Protein 4JF8 (pdb70)

Organism: NCBI:txid111504

Foldseek 3Di:
DWFDPDDVVVCVLVVLQCQLQQKDALVCVVVSLVLNCLQADPVVNVVSCVCQDDPNNPCVVQPRFKIKHKDWDDWADPSGFKIKTWMWIKMAGNVGDIGDIFTKIKIWGKTFDAQDPDPVSCVSRVRRIYTHDIDMDGDDDDDD

Structure (mmCIF, N/CA/C/O backbone):
data_4JF8
#
_entry.id   4JF8
#
_cell.length_a   72.150
_cell.length_b   72.150
_cell.length_c   47.440
_cell.angle_alpha   90.00
_cell.angle_beta   90.00
_cell.angle_gamma   120.00
#
_symmetry.space_group_name_H-M   'P 31 2 1'
#
loop_
_entity.id
_entity.type
_entity.pdbx_description
1 polymer 'TrwG component of type IV secretion system'
2 non-polymer 1,2-ETHANEDIOL
3 water water
#
loop_
_atom_site.group_PDB
_atom_site.id
_atom_site.type_symbol
_atom_site.label_atom_id
_atom_site.label_alt_id
_atom_site.label_comp_id
_atom_site.label_asym_id
_atom_site.label_entity_id
_atom_site.label_seq_id
_atom_site.pdbx_PDB_ins_code
_atom_site.Cartn_x
_atom_site.Cartn_y
_atom_site.Cartn_z
_atom_site.occupancy
_atom_site.B_iso_or_equiv
_atom_site.auth_seq_id
_atom_site.auth_comp_id
_atom_site.auth_asym_id
_atom_site.auth_atom_id
_atom_site.p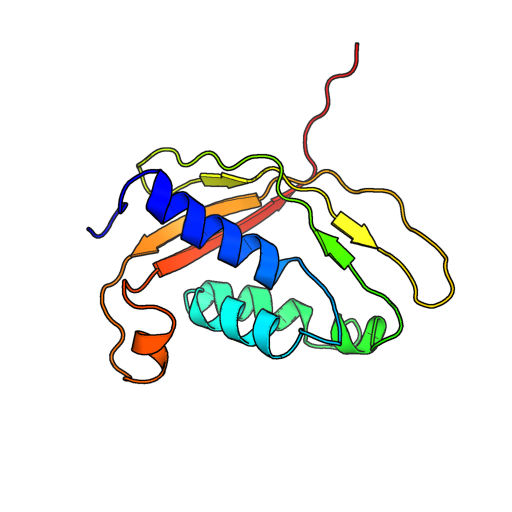dbx_PDB_model_num
ATOM 1 N N . HIS A 1 36 ? -3.199 1.803 -7.515 1.00 38.39 89 HIS A N 1
ATOM 2 C CA . HIS A 1 36 ? -2.012 2.671 -7.268 1.00 38.22 89 HIS A CA 1
ATOM 3 C C . HIS A 1 36 ? -1.842 3.770 -8.318 1.00 35.60 89 HIS A C 1
ATOM 4 O O . HIS A 1 36 ? -1.082 4.705 -8.109 1.00 39.36 89 HIS A O 1
ATOM 6 N N . GLU A 1 37 ? -2.535 3.656 -9.446 1.00 32.99 90 GLU A N 1
ATOM 7 C CA . GLU A 1 37 ? -2.397 4.620 -10.512 1.00 28.34 90 GLU A CA 1
ATOM 8 C C . GLU A 1 37 ? -3.217 5.868 -10.202 1.00 24.89 90 GLU A C 1
ATOM 9 O O . GLU A 1 37 ? -2.724 6.971 -10.361 1.00 24.65 90 GLU A O 1
ATOM 11 N N . THR A 1 38 ? -4.458 5.700 -9.757 1.00 21.89 91 THR A N 1
ATOM 12 C CA . THR A 1 38 ? -5.380 6.828 -9.652 1.00 20.32 91 THR A CA 1
ATOM 13 C C . THR A 1 38 ? -5.114 7.671 -8.396 1.00 18.95 91 THR A C 1
ATOM 14 O O . THR A 1 38 ? -5.141 8.897 -8.442 1.00 18.75 91 THR A O 1
ATOM 18 N N . SER A 1 39 ? -4.864 7.003 -7.279 1.00 16.95 92 SER A N 1
ATOM 19 C CA . SER A 1 39 ? -4.747 7.651 -5.981 1.00 15.87 92 SER A CA 1
ATOM 20 C C . SER A 1 39 ? -4.003 6.740 -5.035 1.00 15.43 92 SER A C 1
ATOM 21 O O . SER A 1 39 ? -4.096 5.512 -5.126 1.00 16.28 92 SER A O 1
ATOM 24 N N . TYR A 1 40 ? -3.272 7.348 -4.103 1.00 14.49 93 TYR A N 1
ATOM 25 C CA . TYR A 1 40 ? -2.673 6.613 -2.984 1.00 14.48 93 TYR A CA 1
ATOM 26 C C . TYR A 1 40 ? -3.387 6.950 -1.668 1.00 14.07 93 TYR A C 1
ATOM 27 O O . TYR A 1 40 ? -2.858 6.728 -0.583 1.00 15.39 93 TYR A O 1
ATOM 36 N N . GLY A 1 41 ? -4.619 7.430 -1.799 1.00 13.38 94 GLY A N 1
ATOM 37 C CA . GLY A 1 41 ? -5.409 7.801 -0.635 1.00 13.75 94 GLY A CA 1
ATOM 38 C C . GLY A 1 41 ? -5.277 9.271 -0.316 1.00 13.49 94 GLY A C 1
ATOM 39 O O . GLY A 1 41 ? -4.410 9.977 -0.848 1.00 12.99 94 GLY A O 1
ATOM 40 N N . GLU A 1 42 ? -6.110 9.758 0.578 1.00 13.26 95 GLU A N 1
ATOM 41 C CA . GLU A 1 42 ? -6.225 11.182 0.810 1.00 14.07 95 GLU A CA 1
ATOM 42 C C . GLU A 1 42 ? -4.945 11.789 1.368 1.00 12.89 95 GLU A C 1
ATOM 43 O O . GLU A 1 42 ? -4.527 12.859 0.940 1.00 11.94 95 GLU A O 1
ATOM 49 N N . VAL A 1 43 ? -4.341 11.135 2.350 1.00 11.98 96 VAL A N 1
ATOM 50 C CA . VAL A 1 43 ? -3.181 11.713 3.040 1.00 11.55 96 VAL A CA 1
ATOM 51 C C . VAL A 1 43 ? -1.959 11.799 2.107 1.00 10.86 96 VAL A C 1
ATOM 52 O O . VAL A 1 43 ? -1.266 12.821 2.058 1.00 10.41 96 VAL A O 1
ATOM 56 N N . VAL A 1 44 ? -1.693 10.745 1.351 1.00 10.35 97 VAL A N 1
ATOM 57 C CA . VAL A 1 44 ? -0.573 10.763 0.422 1.00 10.08 97 VAL A CA 1
ATOM 58 C C . VAL A 1 44 ? -0.842 11.702 -0.751 1.00 9.90 97 VAL A C 1
ATOM 59 O O . VAL A 1 44 ? 0.039 12.479 -1.139 1.00 9.39 97 VAL A O 1
ATOM 63 N N . ASP A 1 45 ? -2.050 11.699 -1.300 1.00 9.62 98 ASP A N 1
ATOM 64 C CA . ASP A 1 45 ? -2.341 12.592 -2.408 1.00 9.63 98 ASP A CA 1
ATOM 65 C C . ASP A 1 45 ? -2.191 14.048 -1.927 1.00 9.18 98 ASP A C 1
ATOM 66 O O . ASP A 1 45 ? -1.627 14.894 -2.624 1.00 9.25 98 ASP A O 1
ATOM 71 N N . ARG A 1 46 ? -2.682 14.357 -0.727 1.00 9.20 99 ARG A N 1
ATOM 72 C CA . ARG A 1 46 ? -2.551 15.718 -0.191 1.00 9.32 99 ARG A CA 1
ATOM 73 C C . ARG A 1 46 ? -1.086 16.117 -0.033 1.00 8.78 99 ARG A C 1
ATOM 74 O O . ARG A 1 46 ? -0.731 17.253 -0.309 1.00 8.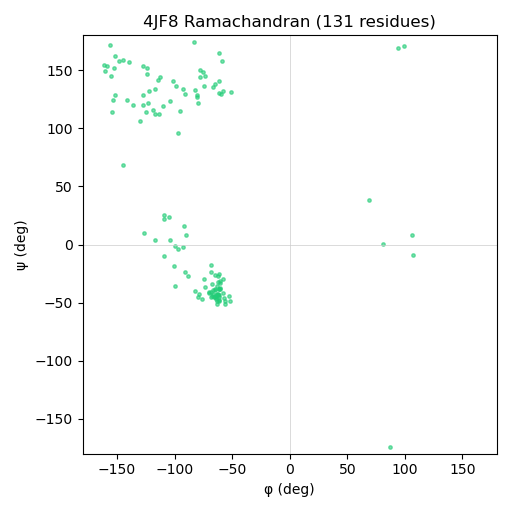42 99 ARG A O 1
ATOM 82 N N . TYR A 1 47 ? -0.233 15.184 0.394 1.00 8.34 100 TYR A N 1
ATOM 83 C CA . TYR A 1 47 ? 1.202 15.469 0.510 1.00 8.18 100 TYR A CA 1
ATOM 84 C C . TYR A 1 47 ? 1.754 15.941 -0.833 1.00 8.06 100 TYR A C 1
ATOM 85 O O . TYR A 1 47 ? 2.423 16.992 -0.904 1.00 8.05 100 TYR A O 1
ATOM 94 N N . TRP A 1 48 ? 1.497 15.187 -1.893 1.00 8.37 101 TRP A N 1
ATOM 95 C CA . TRP A 1 48 ? 2.028 15.531 -3.214 1.00 8.26 101 TRP A CA 1
ATOM 96 C C . TRP A 1 48 ? 1.410 16.793 -3.808 1.00 8.29 101 TRP A C 1
ATOM 97 O O . TRP A 1 48 ? 2.119 17.626 -4.382 1.00 8.44 101 TRP A O 1
ATOM 108 N N . LEU A 1 49 ? 0.101 16.955 -3.641 1.00 8.33 102 LEU A N 1
ATOM 109 C CA . LEU A 1 49 ? -0.575 18.153 -4.119 1.00 8.36 102 LEU A CA 1
ATOM 110 C C . LEU A 1 49 ? -0.066 19.397 -3.416 1.00 8.17 102 LEU A C 1
ATOM 111 O O . LEU A 1 49 ? 0.117 20.438 -4.047 1.00 8.63 102 LEU A O 1
ATOM 116 N N . ASN A 1 50 ? 0.116 19.295 -2.109 1.00 8.12 103 ASN A N 1
ATOM 117 C CA . ASN A 1 50 ? 0.669 20.396 -1.335 1.00 7.97 103 ASN A CA 1
ATOM 118 C C . ASN A 1 50 ? 2.081 20.746 -1.812 1.00 7.85 103 ASN A C 1
ATOM 119 O O . ASN A 1 50 ? 2.416 21.922 -2.024 1.00 7.97 103 ASN A O 1
ATOM 124 N N . GLN A 1 51 ? 2.922 19.727 -1.960 1.00 7.87 104 GLN A N 1
ATOM 125 C CA . GLN A 1 51 ? 4.282 19.969 -2.420 1.00 8.14 104 GLN A CA 1
ATOM 126 C C . GLN A 1 51 ? 4.236 20.659 -3.778 1.00 8.07 104 GLN A C 1
ATOM 127 O O . GLN A 1 51 ? 5.001 21.595 -4.047 1.00 8.08 104 GLN A O 1
ATOM 133 N N . TYR A 1 52 ? 3.335 20.226 -4.659 1.00 8.06 105 TYR A N 1
ATOM 134 C CA . TYR A 1 52 ? 3.252 20.808 -5.980 1.00 8.15 105 TYR A CA 1
ATOM 135 C C . TYR A 1 52 ? 2.873 22.285 -5.950 1.00 8.19 105 TYR A C 1
ATOM 136 O O . TYR A 1 52 ? 3.556 23.116 -6.555 1.00 8.09 105 TYR A O 1
ATOM 145 N N . VAL A 1 53 ? 1.800 22.614 -5.247 1.00 8.14 106 VAL A N 1
ATOM 146 C CA . VAL A 1 53 ? 1.338 23.986 -5.216 1.00 8.52 106 VAL A CA 1
ATOM 147 C C . VAL A 1 53 ? 2.377 24.883 -4.553 1.00 8.35 106 VAL A C 1
ATOM 148 O O . VAL A 1 53 ? 2.661 25.982 -5.036 1.00 8.29 106 VAL A O 1
ATOM 152 N N . LEU A 1 54 ? 2.956 24.438 -3.445 1.00 8.08 107 LEU A N 1
ATOM 153 C CA . LEU A 1 54 ? 3.950 25.268 -2.769 1.00 8.53 107 LEU A CA 1
ATOM 154 C C . LEU A 1 54 ? 5.147 25.499 -3.677 1.00 8.50 107 LEU A C 1
ATOM 155 O O . LEU A 1 54 ? 5.685 26.614 -3.741 1.00 8.72 107 LEU A O 1
ATOM 160 N N . ASN A 1 55 ? 5.622 24.469 -4.355 1.00 7.87 108 ASN A N 1
ATOM 161 C CA . ASN A 1 55 ? 6.832 24.636 -5.166 1.00 8.05 108 ASN A CA 1
ATOM 162 C C . ASN A 1 55 ? 6.573 25.408 -6.449 1.00 8.02 108 ASN A C 1
ATOM 163 O O . ASN A 1 55 ? 7.460 26.124 -6.909 1.00 8.51 108 ASN A O 1
ATOM 168 N N . ARG A 1 56 ? 5.377 25.310 -6.995 1.00 7.93 109 ARG A N 1
ATOM 169 C CA . ARG A 1 56 ? 5.071 25.972 -8.264 1.00 8.00 109 ARG A CA 1
ATOM 170 C C . ARG A 1 56 ? 4.720 27.442 -8.076 1.00 8.61 109 ARG A C 1
ATOM 171 O O . ARG A 1 56 ? 5.118 28.287 -8.880 1.00 9.10 109 ARG A O 1
ATOM 179 N N . GLU A 1 57 ? 3.968 27.738 -7.025 1.00 8.43 110 GLU A N 1
ATOM 180 C CA . GLU A 1 57 ? 3.435 29.086 -6.844 1.00 8.92 110 GLU A CA 1
ATOM 181 C C . GLU A 1 57 ? 4.355 29.994 -6.026 1.00 9.40 110 GLU A C 1
ATOM 182 O O . GLU A 1 57 ? 4.283 31.210 -6.129 1.00 9.63 110 GLU A O 1
ATOM 188 N N . THR A 1 58 ? 5.210 29.424 -5.196 1.00 9.32 111 THR A N 1
ATOM 189 C CA . THR A 1 58 ? 6.169 30.230 -4.433 1.00 9.67 111 THR A CA 1
ATOM 190 C C . THR A 1 58 ? 7.171 30.880 -5.346 1.00 10.17 111 THR A C 1
ATOM 191 O O . THR A 1 58 ? 7.668 30.220 -6.269 1.00 10.43 111 THR A O 1
ATOM 195 N N . TYR A 1 59 ? 7.452 32.162 -5.126 1.00 9.57 112 TYR A N 1
ATOM 196 C CA . TYR A 1 59 ? 8.607 32.786 -5.766 1.00 9.76 112 TYR A CA 1
ATOM 197 C C . TYR A 1 59 ? 9.538 33.246 -4.677 1.00 9.92 112 TYR A C 1
ATOM 198 O O . TYR A 1 59 ? 9.198 34.129 -3.892 1.00 9.65 112 TYR A O 1
ATOM 207 N N . ASP A 1 60 ? 10.732 32.669 -4.630 1.00 9.85 113 ASP A N 1
ATOM 208 C CA . ASP A 1 60 ? 11.703 33.050 -3.609 1.00 10.71 113 ASP A CA 1
ATOM 209 C C . ASP A 1 60 ? 13.056 32.741 -4.198 1.00 11.08 113 ASP A C 1
ATOM 210 O O . ASP A 1 60 ? 13.387 31.579 -4.392 1.00 9.84 113 ASP A O 1
ATOM 215 N N . TYR A 1 61 ? 13.858 33.760 -4.455 1.00 11.66 114 TYR A N 1
ATOM 216 C CA A TYR A 1 61 ? 15.180 33.609 -5.042 0.50 12.88 114 TYR A CA 1
ATOM 217 C CA B TYR A 1 61 ? 15.133 33.528 -5.090 0.50 12.81 114 TYR A CA 1
ATOM 218 C C . TYR A 1 61 ? 16.037 32.627 -4.250 1.00 12.50 114 TYR A C 1
ATOM 219 O O . TYR A 1 61 ? 16.866 31.913 -4.822 1.00 13.67 114 TYR A O 1
ATOM 236 N N . ASP A 1 62 ? 15.840 32.611 -2.936 1.00 12.74 115 ASP A N 1
ATOM 237 C CA . ASP A 1 62 ? 16.602 31.720 -2.050 1.00 13.97 115 ASP A CA 1
ATOM 238 C C . ASP A 1 62 ? 16.320 30.248 -2.303 1.00 12.99 115 ASP A C 1
ATOM 239 O O . ASP A 1 62 ? 17.179 29.412 -1.988 1.00 13.17 115 ASP A O 1
ATOM 244 N N . THR A 1 63 ? 15.144 29.902 -2.818 1.00 11.46 116 THR A N 1
ATOM 245 C CA . THR A 1 63 ? 14.767 28.499 -2.994 1.00 11.24 116 THR A CA 1
ATOM 246 C C . THR A 1 63 ? 14.334 28.208 -4.422 1.00 10.31 116 THR A C 1
ATOM 247 O O . THR A 1 63 ? 13.882 27.097 -4.705 1.00 9.89 116 THR A O 1
ATOM 251 N N . ILE A 1 64 ? 14.527 29.138 -5.352 1.00 10.42 117 ILE A N 1
ATOM 252 C CA A ILE A 1 64 ? 13.929 28.954 -6.676 0.50 10.26 117 ILE A CA 1
ATOM 253 C CA B ILE A 1 64 ? 14.008 29.010 -6.721 0.50 10.65 117 ILE A CA 1
ATOM 254 C C . ILE A 1 64 ? 14.515 27.765 -7.459 1.00 10.13 117 ILE A C 1
ATOM 255 O O . ILE A 1 64 ? 13.769 27.095 -8.170 1.00 9.72 117 ILE A O 1
ATOM 264 N N . GLN A 1 65 ? 15.803 27.465 -7.332 1.00 9.89 118 GLN A N 1
ATOM 265 C CA . GLN A 1 65 ? 16.326 26.286 -8.017 1.00 10.34 118 GLN A CA 1
ATOM 266 C C . GLN A 1 65 ? 15.559 25.004 -7.630 1.00 9.65 118 GLN A C 1
ATOM 267 O O . GLN A 1 65 ? 15.111 24.229 -8.474 1.00 10.03 118 GLN A O 1
ATOM 273 N N . LEU A 1 66 ? 15.388 24.830 -6.327 1.00 9.36 119 LEU A N 1
ATOM 274 C CA . LEU A 1 66 ? 14.641 23.687 -5.801 1.00 9.62 119 LEU A CA 1
ATOM 275 C C . LEU A 1 66 ? 13.177 23.736 -6.175 1.00 9.01 119 LEU A C 1
ATOM 276 O O . LEU A 1 66 ? 12.600 22.704 -6.556 1.00 8.85 119 LEU A O 1
ATOM 281 N N . ASN A 1 67 ? 12.544 24.901 -6.029 1.00 8.62 120 ASN A N 1
ATOM 282 C CA . ASN A 1 67 ? 11.120 25.025 -6.346 1.00 8.60 120 ASN A CA 1
ATOM 283 C C . ASN A 1 67 ? 10.860 24.709 -7.821 1.00 8.44 120 ASN A C 1
ATOM 284 O O . ASN A 1 67 ? 9.922 23.962 -8.142 1.00 8.08 120 ASN A O 1
ATOM 289 N N . TYR A 1 68 ? 11.653 25.292 -8.718 1.00 8.35 121 TYR A N 1
ATOM 290 C CA . TYR A 1 68 ? 11.519 25.111 -10.157 1.00 8.50 121 TYR A CA 1
ATOM 291 C C . TYR A 1 68 ? 11.757 23.643 -10.538 1.00 8.54 121 TYR A C 1
ATOM 292 O O . TYR A 1 68 ? 10.986 23.031 -11.276 1.00 8.57 121 TYR A O 1
ATOM 301 N N . ASP A 1 69 ? 12.845 23.072 -10.033 1.00 8.21 122 ASP A N 1
ATOM 302 C CA . ASP A 1 69 ? 13.154 21.692 -10.380 1.00 8.61 122 ASP A CA 1
ATOM 303 C C . ASP A 1 69 ? 12.112 20.725 -9.862 1.00 8.25 122 ASP A C 1
ATOM 304 O O . ASP A 1 69 ? 11.789 19.746 -10.521 1.00 8.36 122 ASP A O 1
ATOM 309 N N . THR A 1 70 ? 11.601 20.965 -8.657 1.00 7.89 123 THR A N 1
ATOM 310 C CA . THR A 1 70 ? 10.568 20.094 -8.104 1.00 7.84 123 THR A CA 1
ATOM 311 C C . THR A 1 70 ? 9.307 20.177 -8.958 1.00 7.87 123 THR A C 1
ATOM 312 O O . THR A 1 70 ? 8.700 19.158 -9.312 1.00 7.97 123 THR A O 1
ATOM 316 N N . THR A 1 71 ? 8.905 21.403 -9.291 1.00 7.87 124 THR A N 1
ATOM 317 C CA . THR A 1 71 ? 7.725 21.564 -10.132 1.00 8.01 124 THR A CA 1
ATOM 318 C C . THR A 1 71 ? 7.890 20.809 -11.459 1.00 8.36 124 THR A C 1
ATOM 319 O O . THR A 1 71 ? 6.985 20.076 -11.890 1.00 8.49 124 THR A O 1
ATOM 323 N N . ALA A 1 72 ? 9.043 20.953 -12.090 1.00 8.67 125 ALA A N 1
ATOM 324 C CA . ALA A 1 72 ? 9.281 20.271 -13.358 1.00 8.83 125 ALA A CA 1
ATOM 325 C C . ALA A 1 72 ? 9.218 18.755 -13.212 1.00 8.41 125 ALA A C 1
ATOM 326 O O . ALA A 1 72 ? 8.616 18.056 -14.029 1.00 8.57 125 ALA A O 1
ATOM 328 N N . LEU A 1 73 ? 9.841 18.249 -12.145 1.00 8.40 126 LEU A N 1
ATOM 329 C CA . LEU A 1 73 ? 9.872 16.797 -11.930 1.00 8.70 126 LEU A CA 1
ATOM 330 C C . LEU A 1 73 ? 8.483 16.207 -11.792 1.00 8.55 126 LEU A C 1
ATOM 331 O O . LEU A 1 73 ? 8.201 15.110 -12.266 1.00 8.73 126 LEU A O 1
ATOM 336 N N . LEU A 1 74 ? 7.598 16.943 -11.132 1.00 8.14 127 LEU A N 1
ATOM 337 C CA . LEU A 1 74 ? 6.269 16.459 -10.798 1.00 8.41 127 LEU A CA 1
ATOM 338 C C . LEU A 1 74 ? 5.221 16.758 -11.846 1.00 8.33 127 LEU A C 1
ATOM 339 O O . LEU A 1 74 ? 4.044 16.486 -11.600 1.00 8.67 127 LEU A O 1
ATOM 344 N N . SER A 1 75 ? 5.641 17.267 -13.001 1.00 8.25 128 SER A N 1
ATOM 345 C CA . SER A 1 75 ? 4.729 17.639 -14.091 1.00 8.50 128 SER A CA 1
ATOM 346 C C . SER A 1 75 ? 4.940 16.753 -15.301 1.00 9.17 128 SER A C 1
ATOM 347 O O . SER A 1 75 ? 6.071 16.441 -15.650 1.00 9.39 128 SER A O 1
ATOM 350 N N . THR A 1 76 ? 3.863 16.380 -15.979 1.00 9.12 129 THR A N 1
ATOM 351 C CA . THR A 1 76 ? 4.009 15.744 -17.284 1.00 9.94 129 THR A CA 1
ATOM 352 C C . THR A 1 76 ? 4.701 16.692 -18.236 1.00 9.98 129 THR A C 1
ATOM 353 O O . THR A 1 76 ? 4.775 17.900 -17.990 1.00 9.29 129 THR A O 1
ATOM 357 N N . ALA A 1 77 ? 5.181 16.162 -19.351 1.00 10.69 130 ALA A N 1
ATOM 358 C CA . ALA A 1 77 ? 5.846 16.987 -20.350 1.00 10.83 13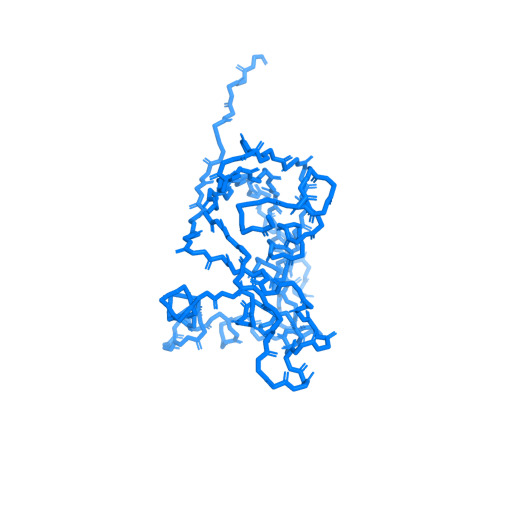0 ALA A CA 1
ATOM 359 C C . ALA A 1 77 ? 4.999 18.186 -20.785 1.00 11.00 130 ALA A C 1
ATOM 360 O O . ALA A 1 77 ? 5.489 19.305 -20.889 1.00 11.15 130 ALA A O 1
ATOM 362 N N . ALA A 1 78 ? 3.717 17.964 -21.022 1.00 11.28 131 ALA A N 1
ATOM 363 C CA . ALA A 1 78 ? 2.845 19.043 -21.456 1.00 11.31 131 ALA A CA 1
ATOM 364 C C . ALA A 1 78 ? 2.684 20.127 -20.381 1.00 10.65 131 ALA A C 1
ATOM 365 O O . ALA A 1 78 ? 2.671 21.322 -20.669 1.00 10.98 131 ALA A O 1
ATOM 367 N N . VAL A 1 79 ? 2.599 19.694 -19.118 1.00 9.98 132 VAL A N 1
ATOM 368 C CA . VAL A 1 79 ? 2.464 20.658 -18.026 1.00 9.71 132 VAL A CA 1
ATOM 369 C C . VAL A 1 79 ? 3.803 21.382 -17.792 1.00 9.71 132 VAL A C 1
ATOM 370 O O . VAL A 1 79 ? 3.838 22.575 -17.498 1.00 9.82 132 VAL A O 1
ATOM 374 N N . GLN A 1 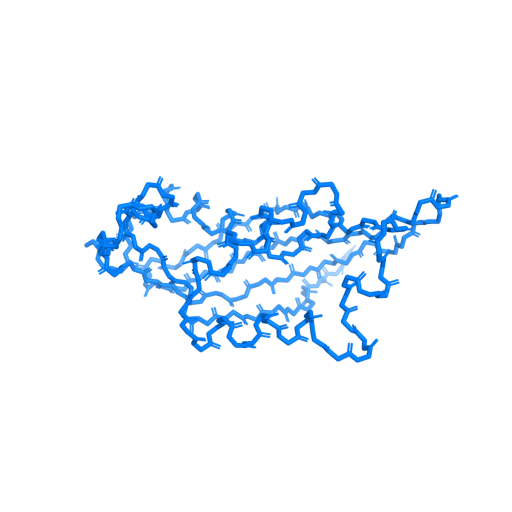80 ? 4.908 20.660 -17.943 1.00 9.62 133 GLN A N 1
ATOM 375 C CA . GLN A 1 80 ? 6.234 21.287 -17.932 1.00 9.67 133 GLN A CA 1
ATOM 376 C C . GLN A 1 80 ? 6.302 22.441 -18.904 1.00 10.13 133 GLN A C 1
ATOM 377 O O . GLN A 1 80 ? 6.773 23.529 -18.549 1.00 9.93 133 GLN A O 1
ATOM 383 N N . GLN A 1 81 ? 5.857 22.221 -20.141 1.00 10.73 134 GLN A N 1
ATOM 384 C CA . GLN A 1 81 ? 5.944 23.290 -21.142 1.00 11.59 134 GLN A CA 1
ATOM 385 C C . GLN A 1 81 ? 5.140 24.519 -20.729 1.00 11.26 134 GLN A C 1
ATOM 386 O O . GLN A 1 81 ? 5.590 25.641 -20.918 1.00 12.46 134 GLN A O 1
ATOM 392 N N . GLU A 1 82 ? 3.968 24.301 -20.127 1.00 10.93 135 GLU A N 1
ATOM 393 C CA . GLU A 1 82 ? 3.140 25.407 -19.625 1.00 10.98 135 GLU A CA 1
ATOM 394 C C . GLU A 1 82 ? 3.865 26.159 -18.504 1.00 10.47 135 GLU A C 1
ATOM 395 O O . GLU A 1 82 ? 3.927 27.389 -18.517 1.00 10.90 135 GLU A O 1
ATOM 401 N N . PHE A 1 83 ? 4.448 25.425 -17.573 1.00 9.97 136 PHE A N 1
ATOM 402 C CA . PHE A 1 83 ? 5.136 26.006 -16.423 1.00 9.92 136 PHE A CA 1
ATOM 403 C C . PHE A 1 83 ? 6.391 26.771 -16.862 1.00 10.32 136 PHE A C 1
ATOM 404 O O . PHE A 1 83 ? 6.654 27.883 -16.407 1.00 10.29 136 PHE A O 1
ATOM 412 N N . TYR A 1 84 ? 7.148 26.201 -17.793 1.00 10.33 137 TYR A N 1
ATOM 413 C CA . TYR A 1 84 ? 8.407 26.798 -18.218 1.00 11.01 137 TYR A CA 1
ATOM 414 C C . TYR A 1 84 ? 8.176 28.170 -18.805 1.00 11.41 137 TYR A C 1
ATOM 415 O O . TYR A 1 84 ? 9.039 29.051 -18.676 1.00 11.33 137 TYR A O 1
ATOM 424 N N . LYS A 1 85 ? 7.033 28.387 -19.439 1.00 12.33 138 LYS A N 1
ATOM 425 C CA . LYS A 1 85 ? 6.768 29.688 -20.065 1.00 13.97 138 LYS A CA 1
ATOM 426 C C . LYS A 1 85 ? 6.729 30.822 -19.045 1.00 13.08 138 LYS A C 1
ATOM 427 O O . LYS A 1 85 ? 7.061 31.958 -19.382 1.00 13.48 138 LYS A O 1
ATOM 433 N N . ILE A 1 86 ? 6.374 30.528 -17.796 1.00 11.90 139 ILE A N 1
ATOM 434 C CA . ILE A 1 86 ? 6.407 31.546 -16.737 1.00 11.86 139 ILE A CA 1
ATOM 435 C C . ILE A 1 86 ? 7.816 32.135 -16.591 1.00 11.49 139 ILE A C 1
ATOM 436 O O . ILE A 1 86 ? 7.973 33.291 -16.204 1.00 12.22 139 ILE A O 1
ATOM 441 N N . TYR A 1 87 ? 8.835 31.323 -16.897 1.00 11.37 140 TYR A N 1
ATOM 442 C CA . TYR A 1 87 ? 10.256 31.663 -16.774 1.00 11.96 140 TYR A CA 1
ATOM 443 C C . TYR A 1 87 ? 10.953 31.856 -18.116 1.00 13.80 140 TYR A C 1
ATOM 444 O O . TYR A 1 87 ? 12.178 31.736 -18.203 1.00 14.79 140 TYR A O 1
ATOM 453 N N . GLU A 1 88 ? 10.182 32.218 -19.132 1.00 15.03 141 GLU A N 1
ATOM 454 C CA . GLU A 1 88 ? 10.759 32.497 -20.448 1.00 16.99 141 GLU A CA 1
ATOM 455 C C . GLU A 1 88 ? 10.303 33.863 -20.919 1.00 18.71 141 GLU A C 1
ATOM 456 O O . GLU A 1 88 ? 9.240 34.356 -20.539 1.00 18.64 141 GLU A O 1
ATOM 462 N N . GLY A 1 89 ? 11.127 34.465 -21.763 1.00 21.83 142 GLY A N 1
ATOM 463 C CA . GLY A 1 89 ? 10.759 35.708 -22.429 1.00 24.59 142 GLY A CA 1
ATOM 464 C C . GLY A 1 89 ? 11.080 36.948 -21.621 1.00 27.10 142 GLY A C 1
ATOM 465 O O . GLY A 1 89 ? 11.712 36.876 -20.563 1.00 26.25 142 GLY A O 1
ATOM 466 N N . GLU A 1 90 ? 10.649 38.095 -22.151 1.00 30.99 143 GLU A N 1
ATOM 467 C CA . GLU A 1 90 ? 10.915 39.393 -21.533 1.00 32.57 143 GLU A CA 1
ATOM 468 C C . GLU A 1 90 ? 10.270 39.538 -20.157 1.00 32.89 143 GLU A C 1
ATOM 469 O O . GLU A 1 90 ? 10.845 40.174 -19.266 1.00 35.29 143 GLU A O 1
ATOM 471 N N . ASP A 1 91 ? 9.082 38.956 -19.995 1.00 31.66 144 ASP A N 1
ATOM 472 C CA . ASP A 1 91 ? 8.357 38.986 -18.725 1.00 30.26 144 ASP A CA 1
ATOM 473 C C . ASP A 1 91 ? 8.658 37.771 -17.820 1.00 24.63 144 ASP A C 1
ATOM 474 O O . ASP A 1 91 ? 7.894 37.506 -16.886 1.00 24.49 144 ASP A O 1
ATOM 479 N N . ALA A 1 92 ? 9.737 37.037 -18.099 1.00 21.63 145 ALA A N 1
ATOM 480 C CA . ALA A 1 92 ? 10.092 35.867 -17.276 1.00 18.58 145 ALA A CA 1
ATOM 481 C C . ALA A 1 92 ? 10.112 36.274 -15.815 1.00 17.08 145 ALA A C 1
ATOM 482 O O . ALA A 1 92 ? 10.728 37.277 -15.446 1.00 17.81 145 ALA A O 1
ATOM 484 N N . ARG A 1 93 ? 9.453 35.494 -14.973 1.00 14.45 146 ARG A N 1
ATOM 485 C CA . ARG A 1 93 ? 9.245 35.900 -13.576 1.00 13.41 146 ARG A CA 1
ATOM 486 C C . ARG A 1 93 ? 10.562 36.102 -12.821 1.00 13.58 146 ARG A C 1
ATOM 487 O O . ARG A 1 93 ? 10.692 37.057 -12.044 1.00 13.58 146 ARG A O 1
ATOM 495 N N . ASP A 1 94 ? 11.556 35.262 -13.079 1.00 13.91 147 ASP A N 1
ATOM 496 C CA . ASP A 1 94 ? 12.860 35.432 -12.439 1.00 15.22 147 ASP A CA 1
ATOM 497 C C . ASP A 1 94 ? 13.580 36.683 -12.909 1.00 15.67 147 ASP A C 1
ATOM 498 O O . ASP A 1 94 ? 14.296 37.307 -12.128 1.00 16.48 147 ASP A O 1
ATOM 503 N N . LYS A 1 95 ? 13.398 37.058 -14.174 1.00 16.40 148 LYS A N 1
ATOM 504 C CA . LYS A 1 95 ? 14.033 38.264 -14.711 1.00 17.94 148 LYS A CA 1
ATOM 505 C C . LYS A 1 95 ? 13.385 39.494 -14.093 1.00 18.34 148 LYS A C 1
ATOM 506 O O . LYS A 1 95 ? 14.063 40.476 -13.736 1.00 19.54 148 LYS A O 1
ATOM 508 N N . VAL A 1 96 ? 12.068 39.460 -13.957 1.00 18.26 149 VAL A N 1
ATOM 509 C CA . VAL A 1 96 ? 11.302 40.610 -13.476 1.00 18.78 149 VAL A CA 1
ATOM 510 C C . VAL A 1 96 ? 11.430 40.808 -11.957 1.00 17.69 149 VAL A C 1
ATOM 511 O O . VAL A 1 96 ? 11.644 41.925 -11.474 1.00 18.64 149 VAL A O 1
ATOM 515 N N . LEU A 1 97 ? 11.290 39.735 -11.188 1.00 15.23 150 LEU A N 1
ATOM 516 C CA . LEU A 1 97 ? 11.359 39.830 -9.737 1.00 14.45 150 LEU A CA 1
ATOM 517 C C . LEU A 1 97 ? 12.769 39.688 -9.187 1.00 14.08 150 LEU A C 1
ATOM 518 O O . LEU A 1 97 ? 13.029 40.207 -8.110 1.00 13.74 150 LEU A O 1
ATOM 523 N N . SER A 1 98 ? 13.655 38.984 -9.890 1.00 13.83 151 SER A N 1
ATOM 524 C CA A SER A 1 98 ? 15.027 38.807 -9.440 0.50 14.33 151 SER A CA 1
ATOM 525 C CA B SER A 1 98 ? 15.028 38.704 -9.451 0.50 14.26 151 SER A CA 1
ATOM 526 C C . SER A 1 98 ? 15.048 38.361 -7.969 1.00 13.89 151 SER A C 1
ATOM 527 O O . SER A 1 98 ? 14.299 37.480 -7.553 1.00 12.51 151 SER A O 1
ATOM 532 N N . ASN A 1 99 ? 15.901 38.978 -7.167 1.00 13.79 152 ASN A N 1
ATOM 533 C CA . ASN A 1 99 ? 15.889 38.729 -5.736 1.00 14.51 152 ASN A CA 1
ATOM 534 C C . ASN A 1 99 ? 15.255 39.901 -5.008 1.00 14.48 152 ASN A C 1
ATOM 535 O O . ASN A 1 99 ? 15.493 40.088 -3.810 1.00 15.77 152 ASN A O 1
ATOM 540 N N . LYS A 1 100 ? 14.419 40.664 -5.709 1.00 13.39 153 LYS A N 1
ATOM 541 C CA . LYS A 1 100 ? 13.852 41.883 -5.151 1.00 13.86 153 LYS A CA 1
ATOM 542 C C . LYS A 1 100 ? 12.403 41.737 -4.724 1.00 12.75 153 LYS A C 1
ATOM 543 O O . LYS A 1 100 ? 11.777 42.690 -4.298 1.00 12.55 153 LYS A O 1
ATOM 549 N N . ALA A 1 101 ? 11.856 40.530 -4.820 1.00 11.60 154 ALA A N 1
ATOM 550 C CA . ALA A 1 101 ? 10.524 40.258 -4.283 1.00 11.56 154 ALA A CA 1
ATOM 551 C C . ALA A 1 101 ? 10.374 38.784 -4.048 1.00 11.48 154 ALA A C 1
ATOM 552 O O . ALA A 1 101 ? 11.019 37.979 -4.733 1.00 11.12 154 ALA A O 1
ATOM 554 N N . ARG A 1 102 ? 9.498 38.463 -3.102 1.00 11.08 155 ARG A N 1
ATOM 555 C CA A ARG A 1 102 ? 9.073 37.092 -2.841 0.50 10.90 155 ARG A CA 1
ATOM 556 C CA B ARG A 1 102 ? 9.071 37.084 -2.839 0.50 11.77 155 ARG A CA 1
ATOM 557 C C . ARG A 1 102 ? 7.567 37.051 -3.035 1.00 11.17 155 ARG A C 1
ATOM 558 O O . ARG A 1 102 ? 6.878 38.030 -2.746 1.00 11.37 155 ARG A O 1
ATOM 573 N N . ILE A 1 103 ? 7.070 35.916 -3.496 1.00 10.18 156 ILE A N 1
ATOM 574 C CA . ILE A 1 103 ? 5.639 35.607 -3.500 1.00 10.69 156 ILE A CA 1
ATOM 575 C C . ILE A 1 103 ? 5.482 34.454 -2.530 1.00 10.47 156 ILE A C 1
ATOM 576 O O . ILE A 1 103 ? 5.989 33.357 -2.773 1.00 10.12 156 ILE A O 1
ATOM 581 N N . THR A 1 104 ? 4.818 34.734 -1.429 1.00 11.23 157 THR A N 1
ATOM 582 C CA . THR A 1 104 ? 4.635 33.763 -0.360 1.00 12.67 157 THR A CA 1
ATOM 583 C C . THR A 1 104 ? 3.263 33.126 -0.460 1.00 11.65 157 THR A C 1
ATOM 584 O O . THR A 1 104 ? 2.270 33.806 -0.720 1.00 12.26 157 THR A O 1
ATOM 588 N N . VAL A 1 105 ? 3.235 31.811 -0.274 1.00 10.59 158 VAL A N 1
ATOM 589 C CA . VAL A 1 105 ? 2.048 30.989 -0.522 1.00 10.70 158 VAL A CA 1
ATOM 590 C C . VAL A 1 105 ? 1.603 30.357 0.782 1.00 11.07 158 VAL A C 1
ATOM 591 O O . VAL A 1 105 ? 2.427 29.778 1.509 1.00 12.90 158 VAL A O 1
ATOM 595 N N . LYS A 1 106 ? 0.303 30.411 1.051 1.00 11.12 159 LYS A N 1
ATOM 596 C CA . LYS A 1 106 ? -0.328 29.708 2.183 1.00 11.43 159 LYS A CA 1
ATOM 597 C C . LYS A 1 106 ? -1.454 28.840 1.642 1.00 11.49 159 LYS A C 1
ATOM 598 O O . LYS A 1 106 ? -2.445 29.344 1.098 1.00 11.35 159 LYS A O 1
ATOM 600 N N . VAL A 1 107 ? -1.289 27.533 1.759 1.00 10.79 160 VAL A N 1
ATOM 601 C CA . VAL A 1 107 ? -2.337 26.578 1.367 1.00 11.35 160 VAL A CA 1
ATOM 602 C C . VAL A 1 107 ? -3.349 26.491 2.497 1.00 12.05 160 VAL A C 1
ATOM 603 O O . VAL A 1 107 ? -2.991 26.245 3.639 1.00 12.25 160 VAL A O 1
ATOM 607 N N . ARG A 1 108 ? -4.621 26.689 2.160 1.00 12.44 161 ARG A N 1
ATOM 608 C CA . ARG A 1 108 ? -5.710 26.675 3.154 1.00 14.74 161 ARG A CA 1
ATOM 609 C C . ARG A 1 108 ? -6.458 25.360 3.190 1.00 14.59 161 ARG A C 1
ATOM 610 O O . ARG A 1 108 ? -6.895 24.941 4.249 1.00 16.57 161 ARG A O 1
ATOM 618 N N . SER A 1 109 ? -6.637 24.719 2.043 1.00 12.84 162 SER A N 1
ATOM 619 C CA . SER A 1 109 ? -7.336 23.414 1.982 1.00 12.66 162 SER A CA 1
ATOM 620 C C . SER A 1 109 ? -7.000 22.724 0.691 1.00 11.95 162 SER A C 1
ATOM 621 O O . SER A 1 109 ? -6.679 23.367 -0.315 1.00 12.17 162 SER A O 1
ATOM 624 N N . ILE A 1 110 ? -7.101 21.399 0.717 1.00 11.36 163 ILE A N 1
ATOM 625 C CA . ILE A 1 110 ? -6.838 20.540 -0.439 1.00 11.52 163 ILE A CA 1
ATOM 626 C C . ILE A 1 110 ? -7.937 19.506 -0.472 1.00 12.17 163 ILE A C 1
ATOM 627 O O . ILE A 1 110 ? -8.113 18.753 0.507 1.00 13.15 163 ILE A O 1
ATOM 632 N N . GLN A 1 111 ? -8.688 19.475 -1.566 1.00 12.39 164 GLN A N 1
ATOM 633 C CA A GLN A 1 111 ? -9.822 18.555 -1.692 0.50 13.43 164 GLN A CA 1
ATOM 634 C CA B GLN A 1 111 ? -9.815 18.538 -1.684 0.50 13.15 164 GLN A CA 1
ATOM 635 C C . GLN A 1 111 ? -9.674 17.657 -2.921 1.00 12.86 164 GLN A C 1
ATOM 636 O O . GLN A 1 111 ? -10.081 18.031 -4.025 1.00 12.88 164 GLN A O 1
ATOM 647 N N . PRO A 1 112 ? -9.097 16.461 -2.742 1.00 13.74 165 PRO A N 1
ATOM 648 C CA . PRO A 1 112 ? -9.097 15.512 -3.839 1.00 14.68 165 PRO A CA 1
ATOM 649 C C . PRO A 1 112 ? -10.486 14.909 -3.967 1.00 15.68 165 PRO A C 1
ATOM 650 O O . PRO A 1 112 ? -11.206 14.785 -2.958 1.00 16.55 165 PRO A O 1
ATOM 654 N N . ASN A 1 113 ? -10.879 14.554 -5.189 1.00 15.72 166 ASN A N 1
ATOM 655 C CA . ASN A 1 113 ? -12.163 13.878 -5.394 1.00 16.40 166 ASN A CA 1
ATOM 656 C C . ASN A 1 113 ? -12.025 12.359 -5.392 1.00 17.11 166 ASN A C 1
ATOM 657 O O . ASN A 1 113 ? -13.045 11.654 -5.518 1.00 19.41 166 ASN A O 1
ATOM 662 N N . GLY A 1 114 ? -10.805 11.846 -5.256 1.00 16.90 167 GLY A N 1
ATOM 663 C CA . GLY A 1 114 ? -10.528 10.407 -5.252 1.00 17.49 167 GLY A CA 1
ATOM 664 C C . GLY A 1 114 ? -10.455 9.797 -6.644 1.00 17.27 167 GLY A C 1
ATOM 665 O O . GLY A 1 114 ? -10.215 8.600 -6.792 1.00 18.69 167 GLY A O 1
ATOM 666 N N . ARG A 1 115 ? -10.639 10.618 -7.676 1.00 15.36 168 ARG A N 1
ATOM 667 C CA . ARG A 1 115 ? -10.696 10.156 -9.050 1.00 15.05 168 ARG A CA 1
ATOM 668 C C . ARG A 1 115 ? -9.574 10.711 -9.906 1.00 13.93 168 ARG A C 1
ATOM 669 O O . ARG A 1 115 ? -9.552 10.463 -11.111 1.00 15.70 168 ARG A O 1
ATOM 677 N N . GLY A 1 116 ? -8.652 11.466 -9.292 1.00 13.18 169 GLY A N 1
ATOM 678 C CA . GLY A 1 116 ? -7.526 12.063 -10.008 1.00 12.55 169 GLY A CA 1
ATOM 679 C C . GLY A 1 116 ? -7.637 13.555 -10.226 1.00 12.39 169 GLY A C 1
ATOM 680 O O . GLY A 1 116 ? -6.831 14.126 -10.966 1.00 12.59 169 GLY A O 1
ATOM 681 N N . GLN A 1 117 ? -8.630 14.204 -9.618 1.00 12.44 170 GLN A N 1
ATOM 682 C CA A GLN A 1 117 ? -8.673 15.663 -9.609 0.50 12.60 170 GLN A CA 1
ATOM 683 C CA B GLN A 1 117 ? -8.735 15.661 -9.626 0.50 13.03 170 GLN A CA 1
ATOM 684 C C . GLN A 1 117 ? -8.679 16.178 -8.189 1.00 12.26 170 GLN A C 1
ATOM 685 O O . GLN A 1 117 ? -9.031 15.470 -7.247 1.00 11.56 170 GLN A O 1
ATOM 696 N N . ALA A 1 118 ? -8.260 17.435 -8.032 1.00 11.16 171 ALA A N 1
ATOM 697 C CA . ALA A 1 118 ? -8.273 18.077 -6.730 1.00 10.97 171 ALA A CA 1
ATOM 698 C C . ALA A 1 118 ? -8.415 19.562 -6.921 1.00 11.19 171 ALA A C 1
ATOM 699 O O . ALA A 1 118 ? -8.006 20.115 -7.948 1.00 11.85 171 ALA A O 1
ATOM 701 N N . THR A 1 119 ? -8.995 20.215 -5.932 1.00 11.46 172 THR A N 1
ATOM 702 C CA . THR A 1 119 ? -8.895 21.651 -5.835 1.00 12.14 172 THR A CA 1
ATOM 703 C C . THR A 1 119 ? -8.062 22.004 -4.617 1.00 12.28 172 THR A C 1
ATOM 704 O O . THR A 1 119 ? -8.090 21.312 -3.600 1.00 13.48 172 THR A O 1
ATOM 708 N N . VAL A 1 120 ? -7.288 23.064 -4.747 1.00 10.87 173 VAL A N 1
ATOM 709 C CA . VAL A 1 120 ? -6.456 23.551 -3.674 1.00 10.76 173 VAL A CA 1
ATOM 710 C C . VAL A 1 120 ? -6.759 25.026 -3.486 1.00 11.16 173 VAL A C 1
ATOM 711 O O . VAL A 1 120 ? -6.570 25.801 -4.432 1.00 10.90 173 VAL A O 1
ATOM 715 N N . ARG A 1 121 ? -7.214 25.412 -2.295 1.00 11.21 174 ARG A N 1
ATOM 716 C CA A ARG A 1 121 ? -7.446 26.815 -1.940 0.50 11.74 174 ARG A CA 1
ATOM 717 C CA B ARG A 1 121 ? -7.436 26.816 -1.987 0.50 12.06 174 ARG A CA 1
ATOM 718 C C . ARG A 1 121 ? -6.174 27.342 -1.331 1.00 11.26 174 ARG A C 1
ATOM 719 O O . ARG A 1 121 ? -5.679 26.746 -0.383 1.00 10.89 174 ARG A O 1
ATOM 734 N N . PHE A 1 122 ? -5.644 28.426 -1.889 1.00 10.89 175 PHE A N 1
ATOM 735 C CA . PHE A 1 122 ? -4.405 29.023 -1.391 1.00 10.95 175 PHE A CA 1
ATOM 736 C C . PHE A 1 122 ? -4.385 30.503 -1.592 1.00 11.44 175 PHE A C 1
ATOM 737 O O . PHE A 1 122 ? -5.098 31.059 -2.432 1.00 11.68 175 PHE A O 1
ATOM 745 N N . THR A 1 123 ? -3.559 31.166 -0.792 1.00 11.58 176 THR A N 1
ATOM 746 C CA A THR A 1 123 ? -3.353 32.598 -0.938 0.70 12.41 176 THR A CA 1
ATOM 747 C CA B THR A 1 123 ? -3.359 32.596 -0.915 0.30 12.21 176 THR A CA 1
ATOM 748 C C . THR A 1 123 ? -1.930 32.872 -1.390 1.00 12.11 176 THR A C 1
ATOM 749 O O . THR A 1 123 ? -0.994 32.102 -1.103 1.00 12.92 176 THR A O 1
ATOM 756 N N . THR A 1 124 ? -1.755 33.931 -2.163 1.00 11.74 177 THR A N 1
ATOM 757 C CA . THR A 1 124 ? -0.412 34.405 -2.460 1.00 11.74 177 THR A CA 1
ATOM 758 C C . THR A 1 124 ? -0.334 35.861 -2.035 1.00 11.99 177 THR A C 1
ATOM 759 O O . THR A 1 124 ? -1.316 36.587 -2.020 1.00 12.10 177 THR A O 1
ATOM 763 N N . GLN A 1 125 ? 0.858 36.291 -1.684 1.00 11.59 178 GLN A N 1
ATOM 764 C CA . GLN A 1 125 ? 1.078 37.688 -1.341 1.00 12.05 178 GLN A CA 1
ATOM 765 C C . GLN A 1 125 ? 2.518 38.039 -1.673 1.00 11.41 178 GLN A C 1
ATOM 766 O O . GLN A 1 125 ? 3.471 37.356 -1.270 1.00 11.42 178 GLN A O 1
ATOM 772 N N . GLN A 1 126 ? 2.678 39.122 -2.410 1.00 11.29 179 GLN A N 1
ATOM 773 C CA . GLN A 1 126 ? 4.006 39.557 -2.828 1.00 11.10 179 GLN A CA 1
ATOM 774 C C . GLN A 1 126 ? 4.592 40.518 -1.812 1.00 11.48 179 GLN A C 1
ATOM 775 O O . GLN A 1 126 ? 3.928 41.468 -1.374 1.00 12.06 179 GLN A O 1
ATOM 781 N N . HIS A 1 127 ? 5.820 40.236 -1.401 1.00 11.26 180 HIS A N 1
ATOM 782 C CA . HIS A 1 127 ? 6.575 41.102 -0.510 1.00 11.92 180 HIS A CA 1
ATOM 783 C C . HIS A 1 127 ? 7.785 41.576 -1.266 1.00 11.22 180 HIS A C 1
ATOM 784 O O . HIS A 1 127 ? 8.668 40.778 -1.558 1.00 10.74 180 HIS A O 1
ATOM 791 N N . ASP A 1 128 ? 7.851 42.863 -1.580 1.00 11.08 181 ASP A N 1
ATOM 792 C CA . ASP A 1 128 ? 9.033 43.404 -2.231 1.00 11.35 181 ASP A CA 1
ATOM 793 C C . ASP A 1 128 ? 10.105 43.580 -1.170 1.00 10.94 181 ASP A C 1
ATOM 794 O O . ASP A 1 128 ? 9.813 43.853 -0.003 1.00 10.60 181 ASP A O 1
ATOM 799 N N . SER A 1 129 ? 11.349 43.455 -1.600 1.00 10.86 182 SER A N 1
ATOM 800 C CA . SER A 1 129 ? 12.493 43.592 -0.695 1.00 11.19 182 SER A CA 1
ATOM 801 C C . SER A 1 129 ? 12.536 44.983 -0.078 1.00 11.44 182 SER A C 1
ATOM 802 O O . SER A 1 129 ? 13.088 45.163 1.008 1.00 11.20 182 SER A O 1
ATOM 805 N N . THR A 1 130 ? 11.960 45.977 -0.755 1.00 11.19 183 THR A N 1
ATOM 806 C CA . THR A 1 130 ? 11.886 47.320 -0.214 1.00 11.78 183 THR A CA 1
ATOM 807 C C . THR A 1 130 ? 10.961 47.449 1.000 1.00 11.23 183 THR A C 1
ATOM 808 O O . THR A 1 130 ? 11.000 48.454 1.713 1.00 11.59 183 THR A O 1
ATOM 812 N N . GLY A 1 131 ? 10.082 46.473 1.187 1.00 11.00 184 GLY A N 1
ATOM 813 C CA . GLY A 1 131 ? 9.074 46.504 2.239 1.00 10.99 184 GLY A CA 1
ATOM 814 C C . GLY A 1 131 ? 7.658 46.751 1.730 1.00 11.27 184 GLY A C 1
ATOM 815 O O . GLY A 1 131 ? 6.725 46.633 2.494 1.00 11.46 184 GLY A O 1
ATOM 816 N N . ALA A 1 132 ? 7.485 47.098 0.460 1.00 11.34 185 ALA A N 1
ATOM 817 C CA . ALA A 1 132 ? 6.128 47.199 -0.103 1.00 11.81 185 ALA A CA 1
ATOM 818 C C . ALA A 1 132 ? 5.484 45.816 -0.105 1.00 12.24 185 ALA A C 1
ATOM 819 O O . ALA A 1 132 ? 6.134 44.809 -0.411 1.00 12.85 185 ALA A O 1
ATOM 821 N N . VAL A 1 133 ? 4.213 45.763 0.271 1.00 12.60 186 VAL A N 1
ATOM 822 C CA . VAL A 1 133 ? 3.474 44.502 0.333 1.00 13.38 186 VAL A CA 1
ATOM 823 C C . VAL A 1 133 ? 2.254 44.591 -0.556 1.00 13.45 186 VAL A C 1
ATOM 824 O O . VAL A 1 133 ? 1.513 45.570 -0.522 1.00 13.89 186 VAL A O 1
ATOM 828 N N . GLY A 1 134 ? 2.052 43.564 -1.374 1.00 13.39 187 GLY A N 1
ATOM 829 C CA . GLY A 1 134 ? 0.893 43.538 -2.251 1.00 14.19 187 GLY A CA 1
ATOM 830 C C . GLY A 1 134 ? -0.349 43.034 -1.553 1.00 14.32 187 GLY A C 1
ATOM 831 O O . GLY A 1 134 ? -0.329 42.587 -0.399 1.00 14.93 187 GLY A O 1
ATOM 832 N N . VAL A 1 135 ? -1.458 43.105 -2.280 1.00 15.80 188 VAL A N 1
ATOM 833 C CA . VAL A 1 135 ? -2.736 42.637 -1.773 1.00 16.93 188 VAL A CA 1
ATOM 834 C C . VAL A 1 135 ? -2.734 41.106 -1.798 1.00 15.51 188 VAL A C 1
ATOM 835 O O . VAL A 1 135 ? -2.259 40.506 -2.750 1.00 15.76 188 VAL A O 1
ATOM 839 N N . LYS A 1 136 ? -3.225 40.498 -0.734 1.00 15.51 189 LYS A N 1
ATOM 840 C CA . LYS A 1 136 ? -3.360 39.061 -0.686 1.00 15.90 189 LYS A CA 1
ATOM 841 C C . LYS A 1 136 ? -4.318 38.570 -1.788 1.00 15.77 189 LYS A C 1
ATOM 842 O O . LYS A 1 136 ? -5.445 39.092 -1.920 1.00 17.10 189 LYS A O 1
ATOM 844 N N . GLN A 1 137 ? -3.895 37.573 -2.562 1.00 14.83 190 GLN A N 1
ATOM 845 C CA . GLN A 1 137 ? -4.690 37.012 -3.655 1.00 15.19 190 GLN A CA 1
ATOM 846 C C . GLN A 1 137 ? -5.247 35.681 -3.198 1.00 14.49 190 GLN A C 1
ATOM 847 O O . GLN A 1 137 ? -4.492 34.808 -2.828 1.00 14.87 190 GLN A O 1
ATOM 853 N N . HIS A 1 138 ? -6.562 35.517 -3.231 1.00 13.56 191 HIS A N 1
ATOM 854 C CA . HIS A 1 138 ? -7.220 34.249 -2.881 1.00 13.57 191 HIS A CA 1
ATOM 855 C C . HIS A 1 138 ? -7.473 33.478 -4.150 1.00 13.15 191 HIS A C 1
ATOM 856 O O . HIS A 1 138 ? -8.249 33.901 -5.000 1.00 12.46 191 HIS A O 1
ATOM 863 N N . GLN A 1 139 ? -6.801 32.337 -4.272 1.00 12.13 192 GLN A N 1
ATOM 864 C CA A GLN A 1 139 ? -6.774 31.561 -5.498 0.50 11.85 192 GLN A CA 1
ATOM 865 C CA B GLN A 1 139 ? -6.766 31.559 -5.498 0.50 12.29 192 GLN A CA 1
ATOM 866 C C . GLN A 1 139 ? -7.245 30.128 -5.260 1.00 11.34 192 GLN A C 1
ATOM 867 O O . GLN A 1 139 ? -7.263 29.646 -4.124 1.00 11.16 192 GLN A O 1
ATOM 878 N N . ILE A 1 140 ? -7.638 29.478 -6.346 1.00 11.21 193 ILE A N 1
ATOM 879 C CA A ILE A 1 140 ? -7.977 28.046 -6.368 0.50 11.12 193 ILE A CA 1
ATOM 880 C CA B ILE A 1 140 ? -7.927 28.065 -6.312 0.50 11.19 193 ILE A CA 1
ATOM 881 C C . ILE A 1 140 ? -7.202 27.412 -7.497 1.00 10.81 193 ILE A C 1
ATOM 882 O O . ILE A 1 140 ? -7.306 27.858 -8.651 1.00 11.08 193 ILE A O 1
ATOM 891 N N . ALA A 1 141 ? -6.417 26.374 -7.187 1.00 10.35 194 ALA A N 1
ATOM 892 C CA . ALA A 1 141 ? -5.820 25.537 -8.227 1.00 9.90 194 ALA A CA 1
ATOM 893 C C . ALA A 1 141 ? -6.729 24.359 -8.497 1.00 9.94 194 ALA A C 1
ATOM 894 O O . ALA A 1 141 ? -7.201 23.713 -7.556 1.00 10.71 194 ALA A O 1
ATOM 896 N N . THR A 1 142 ? -6.965 24.086 -9.772 1.00 9.56 195 THR A N 1
ATOM 897 C CA . THR A 1 142 ? -7.725 22.901 -10.191 1.00 9.96 195 THR A CA 1
ATOM 898 C C . THR A 1 142 ? -6.704 22.006 -10.850 1.00 9.99 195 THR A C 1
ATOM 899 O O . THR A 1 142 ? -6.045 22.410 -11.818 1.00 9.97 195 THR A O 1
ATOM 903 N N . ILE A 1 143 ? -6.531 20.817 -10.294 1.00 9.67 196 ILE A N 1
ATOM 904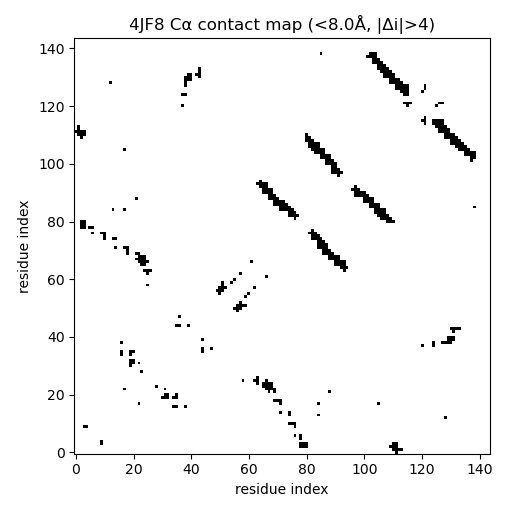 C CA . ILE A 1 143 ? -5.376 19.975 -10.610 1.00 9.76 196 ILE A CA 1
ATOM 905 C C . ILE A 1 143 ? -5.819 18.585 -11.027 1.00 9.84 196 ILE A C 1
ATOM 906 O O . ILE A 1 143 ? -6.603 17.933 -10.332 1.00 11.06 196 ILE A O 1
ATOM 911 N N . GLY A 1 144 ? -5.322 18.127 -12.171 1.00 9.65 197 GLY A N 1
ATOM 912 C CA . GLY A 1 144 ? -5.451 16.730 -12.548 1.00 9.60 197 GLY A CA 1
ATOM 913 C C . GLY A 1 144 ? -4.122 16.064 -12.270 1.00 9.70 197 GLY A C 1
ATOM 914 O O . GLY A 1 144 ? -3.058 16.653 -12.504 1.00 9.78 197 GLY A O 1
ATOM 915 N N . TYR A 1 145 ? -4.164 14.841 -11.764 1.00 9.98 198 TYR A N 1
ATOM 916 C CA . TYR A 1 145 ? -2.934 14.138 -11.373 1.00 10.30 198 TYR A CA 1
ATOM 917 C C . TYR A 1 145 ? -3.101 12.646 -11.496 1.00 10.79 198 TYR A C 1
ATOM 918 O O . TYR A 1 145 ? -4.220 12.134 -11.560 1.00 11.79 198 TYR A O 1
ATOM 927 N N . THR A 1 146 ? -1.978 11.948 -11.521 1.00 11.11 199 THR A N 1
ATOM 928 C CA . THR A 1 146 ? -1.936 10.501 -11.616 1.00 11.85 199 THR A CA 1
ATOM 929 C C . THR A 1 146 ? -0.605 10.056 -11.022 1.00 11.56 199 THR A C 1
ATOM 930 O O . THR A 1 146 ? 0.266 10.873 -10.721 1.00 11.72 199 THR A O 1
ATOM 934 N N . TYR A 1 147 ? -0.460 8.754 -10.868 1.00 11.05 200 TYR A N 1
ATOM 935 C CA . TYR A 1 147 ? 0.813 8.153 -10.457 1.00 11.25 200 TYR A CA 1
ATOM 936 C C . TYR A 1 147 ? 1.206 7.147 -11.521 1.00 11.95 200 TYR A C 1
ATOM 937 O O . TYR A 1 147 ? 0.448 6.206 -11.783 1.00 13.63 200 TYR A O 1
ATOM 946 N N . VAL A 1 148 ? 2.373 7.342 -12.111 1.00 11.92 201 VAL A N 1
ATOM 947 C CA . VAL A 1 148 ? 2.813 6.538 -13.254 1.00 13.20 201 VAL A CA 1
ATOM 948 C C . VAL A 1 148 ? 3.790 5.431 -12.865 1.00 13.50 201 VAL A C 1
ATOM 949 O O . VAL A 1 148 ? 4.183 4.654 -13.729 1.00 15.56 201 VAL A O 1
ATOM 953 N N . GLY A 1 149 ? 4.152 5.327 -11.595 1.00 12.83 202 GLY A N 1
ATOM 954 C CA . GLY A 1 149 ? 5.146 4.329 -11.163 1.00 12.96 202 GLY A CA 1
ATOM 955 C C . GLY A 1 149 ? 6.530 4.895 -10.983 1.00 12.75 202 GLY A C 1
ATOM 956 O O . GLY A 1 149 ? 6.817 6.038 -11.334 1.00 12.89 202 GLY A O 1
ATOM 957 N N . ALA A 1 150 ? 7.413 4.086 -10.411 1.00 12.69 203 ALA A N 1
ATOM 958 C CA . ALA A 1 150 ? 8.753 4.535 -10.086 1.00 12.56 203 ALA A CA 1
ATOM 959 C C . ALA A 1 150 ? 9.491 5.000 -11.328 1.00 12.77 203 ALA A C 1
ATOM 960 O O . ALA A 1 150 ? 9.510 4.291 -12.335 1.00 14.03 203 ALA A O 1
ATOM 962 N N . PRO A 1 151 ? 10.074 6.195 -11.289 1.00 12.62 204 PRO A N 1
ATOM 963 C CA . PRO A 1 151 ? 10.841 6.665 -12.456 1.00 13.11 204 PRO A CA 1
ATOM 964 C C . PRO A 1 151 ? 12.000 5.766 -12.857 1.00 14.22 204 PRO A C 1
ATOM 965 O O . PRO A 1 151 ? 12.550 5.050 -12.028 1.00 14.65 204 PRO A O 1
ATOM 969 N N . MET A 1 152 ? 12.413 5.888 -14.117 1.00 15.33 205 MET A N 1
ATOM 970 C CA . MET A 1 152 ? 13.508 5.095 -14.682 1.00 17.41 205 MET A CA 1
ATOM 971 C C . MET A 1 152 ? 14.855 5.470 -14.073 1.00 17.89 205 MET A C 1
ATOM 972 O O . MET A 1 152 ? 15.660 4.598 -13.746 1.00 18.75 205 MET A O 1
ATOM 977 N N . LYS A 1 153 ? 15.112 6.774 -13.945 1.00 17.68 206 LYS A N 1
ATOM 978 C CA . LYS A 1 153 ? 16.397 7.251 -13.428 1.00 19.14 206 LYS A CA 1
ATOM 979 C C . LYS A 1 153 ? 16.387 7.207 -11.918 1.00 18.05 206 LYS A C 1
ATOM 980 O O . LYS A 1 153 ? 15.440 7.702 -11.301 1.00 16.48 206 LYS A O 1
ATOM 986 N N . SER A 1 154 ? 17.449 6.675 -11.328 1.00 18.14 207 SER A N 1
ATOM 987 C CA A SER A 1 154 ? 17.607 6.634 -9.886 0.50 18.13 207 SER A CA 1
ATOM 988 C CA B SER A 1 154 ? 17.599 6.647 -9.873 0.50 17.80 207 SER A CA 1
ATOM 989 C C . SER A 1 154 ? 17.446 8.031 -9.271 1.00 17.11 207 SER A C 1
ATOM 990 O O . SER A 1 154 ? 16.806 8.202 -8.240 1.00 16.84 207 SER A O 1
ATOM 995 N N . SER A 1 155 ? 18.040 9.040 -9.896 1.00 16.30 208 SER A N 1
ATOM 996 C CA . SER A 1 155 ? 17.966 10.375 -9.364 1.00 15.72 208 SER A CA 1
ATOM 997 C C . SER A 1 155 ? 16.522 10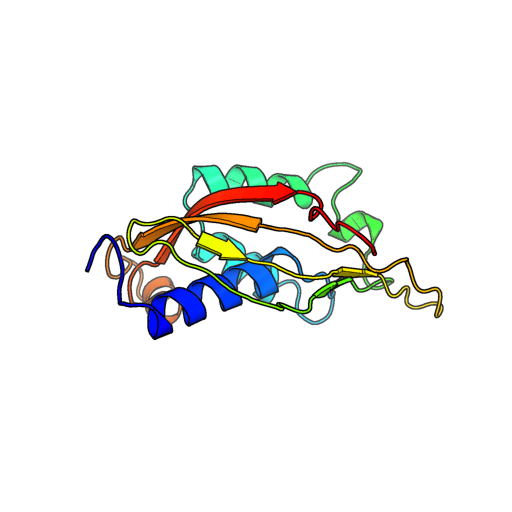.876 -9.284 1.00 14.69 208 SER A C 1
ATOM 998 O O . SER A 1 155 ? 16.124 11.445 -8.275 1.00 15.01 208 SER A O 1
ATOM 1001 N N . ASP A 1 156 ? 15.736 10.669 -10.333 1.00 13.70 209 ASP A N 1
ATOM 1002 C CA . ASP A 1 156 ? 14.326 11.065 -10.300 1.00 12.77 209 ASP A CA 1
ATOM 1003 C C . ASP A 1 156 ? 13.533 10.221 -9.293 1.00 12.41 209 ASP A C 1
ATOM 1004 O O . ASP A 1 156 ? 12.674 10.745 -8.572 1.00 11.54 209 ASP A O 1
ATOM 1009 N N . ARG A 1 157 ? 13.843 8.934 -9.239 1.00 12.76 210 ARG A N 1
ATOM 1010 C CA . ARG A 1 157 ? 13.131 8.018 -8.367 1.00 12.93 210 ARG A CA 1
ATOM 1011 C C . ARG A 1 157 ? 13.310 8.394 -6.892 1.00 12.03 210 ARG A C 1
ATOM 1012 O O . ARG A 1 157 ? 12.393 8.243 -6.079 1.00 11.76 210 ARG A O 1
ATOM 1020 N N . LEU A 1 158 ? 14.472 8.948 -6.544 1.00 11.33 211 LEU A N 1
ATOM 1021 C CA . LEU A 1 158 ? 14.744 9.368 -5.170 1.00 11.39 211 LEU A CA 1
ATOM 1022 C C . LEU A 1 158 ? 13.902 10.558 -4.749 1.00 11.02 211 LEU A C 1
ATOM 1023 O O . LEU A 1 158 ? 13.710 10.774 -3.550 1.00 11.33 211 LEU A O 1
ATOM 1028 N N . LEU A 1 159 ? 13.428 11.359 -5.701 1.00 10.14 212 LEU A N 1
ATOM 1029 C CA . LEU A 1 159 ? 12.626 12.539 -5.394 1.00 10.03 212 LEU A CA 1
ATOM 1030 C C . LEU A 1 159 ? 11.166 12.400 -5.789 1.00 9.44 212 LEU A C 1
ATOM 1031 O O . LEU A 1 159 ? 10.347 13.235 -5.446 1.00 9.57 212 LEU A O 1
ATOM 1036 N N . ASN A 1 160 ? 10.834 11.340 -6.535 1.00 9.78 213 ASN A N 1
ATOM 1037 C CA . ASN A 1 160 ? 9.444 11.119 -6.941 1.00 9.43 213 ASN A CA 1
ATOM 1038 C C . ASN A 1 160 ? 9.142 9.621 -6.969 1.00 9.55 213 ASN A C 1
ATOM 1039 O O . ASN A 1 160 ? 8.938 9.038 -8.028 1.00 10.00 213 ASN A O 1
ATOM 1044 N N . PRO A 1 161 ? 9.124 8.989 -5.795 1.00 10.04 214 PRO A N 1
ATOM 1045 C CA . PRO A 1 161 ? 9.156 7.518 -5.695 1.00 10.24 214 PRO A CA 1
ATOM 1046 C C . PRO A 1 161 ? 7.977 6.818 -6.364 1.00 10.42 214 PRO A C 1
ATOM 1047 O O . PRO A 1 161 ? 8.154 5.715 -6.862 1.00 10.76 214 PRO A O 1
ATOM 1051 N N . LEU A 1 162 ? 6.799 7.442 -6.349 1.00 10.01 215 LEU A N 1
ATOM 1052 C CA . LEU A 1 162 ? 5.577 6.859 -6.871 1.00 10.31 215 LEU A CA 1
ATOM 1053 C C . LEU A 1 162 ? 5.260 7.293 -8.277 1.00 9.80 215 LEU A C 1
ATOM 1054 O O . LEU A 1 162 ? 4.260 6.847 -8.852 1.00 10.53 215 LEU A O 1
ATOM 1059 N N . GLY A 1 163 ? 6.058 8.190 -8.835 1.00 9.49 216 GLY A N 1
ATOM 1060 C CA . GLY A 1 163 ? 5.748 8.743 -10.143 1.00 9.37 216 GLY A CA 1
ATOM 1061 C C . GLY A 1 163 ? 4.534 9.634 -10.130 1.00 9.35 216 GLY A C 1
ATOM 1062 O O . GLY A 1 163 ? 3.738 9.613 -11.070 1.00 10.07 216 GLY A O 1
ATOM 1063 N N . PHE A 1 164 ? 4.372 10.425 -9.074 1.00 9.09 217 PHE A N 1
ATOM 1064 C CA . PHE A 1 164 ? 3.343 11.453 -9.083 1.00 8.79 217 PHE A CA 1
ATOM 1065 C C . PHE A 1 164 ? 3.563 12.390 -10.260 1.00 8.98 217 PHE A C 1
ATOM 1066 O O . PHE A 1 164 ? 4.663 12.862 -10.479 1.00 8.67 217 PHE A O 1
ATOM 1074 N N . GLN A 1 165 ? 2.497 12.653 -11.003 1.00 9.15 218 GLN A N 1
ATOM 1075 C CA . GLN A 1 165 ? 2.534 13.527 -12.168 1.00 9.56 218 GLN A CA 1
ATOM 1076 C C . GLN A 1 165 ? 1.279 14.365 -12.221 1.00 9.24 218 GLN A C 1
ATOM 1077 O O . GLN A 1 165 ? 0.156 13.825 -12.224 1.00 9.81 218 GLN A O 1
ATOM 1083 N N . VAL A 1 166 ? 1.472 15.679 -12.264 1.00 9.19 219 VAL A N 1
ATOM 1084 C CA . VAL A 1 166 ? 0.380 16.607 -12.534 1.00 8.95 219 VAL A CA 1
ATOM 1085 C C . VAL A 1 166 ? 0.160 16.598 -14.039 1.00 9.43 219 VAL A C 1
ATOM 1086 O O . VAL A 1 166 ? 1.082 16.905 -14.823 1.00 9.68 219 VAL A O 1
ATOM 1090 N N . THR A 1 167 ? -1.074 16.256 -14.437 1.00 9.52 220 THR A N 1
ATOM 1091 C CA . THR A 1 167 ? -1.446 16.117 -15.847 1.00 10.36 220 THR A CA 1
ATOM 1092 C C . THR A 1 167 ? -2.181 17.339 -16.372 1.00 9.99 220 THR A C 1
ATOM 1093 O O . THR A 1 167 ? -2.270 17.532 -17.584 1.00 10.42 220 THR A O 1
ATOM 1097 N N . SER A 1 168 ? -2.711 18.154 -15.464 1.00 9.94 221 SER A N 1
ATOM 1098 C CA . SER A 1 168 ? -3.322 19.441 -15.815 1.00 10.40 221 SER A CA 1
ATOM 1099 C C . SER A 1 168 ? -3.263 20.348 -14.606 1.00 9.81 221 SER A C 1
ATOM 1100 O O . SER A 1 168 ? -3.393 19.888 -13.486 1.00 9.57 221 SER A O 1
ATOM 1103 N N . TYR A 1 169 ? -3.082 21.638 -14.837 1.00 9.29 222 TYR A N 1
ATOM 1104 C CA . TYR A 1 169 ? -2.984 22.589 -13.741 1.00 9.15 222 TYR A CA 1
ATOM 1105 C C . TYR A 1 169 ? -3.417 23.957 -14.217 1.00 9.56 222 TYR A C 1
ATOM 1106 O O . TYR A 1 169 ? -2.840 24.494 -15.151 1.00 9.61 222 TYR A O 1
ATOM 1115 N N . ARG A 1 170 ? -4.383 24.525 -13.522 1.00 9.50 223 ARG A N 1
ATOM 1116 C CA . ARG A 1 170 ? -4.751 25.918 -13.711 1.00 9.64 223 ARG A CA 1
ATOM 1117 C C . ARG A 1 170 ? -5.028 26.546 -12.369 1.00 9.76 223 ARG A C 1
ATOM 1118 O O . ARG A 1 170 ? -5.353 25.845 -11.398 1.00 9.88 223 ARG A O 1
ATOM 1126 N N . THR A 1 171 ? -4.905 27.875 -12.309 1.00 9.95 224 THR A N 1
ATOM 1127 C CA . THR A 1 171 ? -5.297 28.654 -11.125 1.00 10.83 224 THR A CA 1
ATOM 1128 C C . THR A 1 171 ? -6.302 29.712 -11.541 1.00 11.57 224 THR A C 1
ATOM 1129 O O . THR A 1 171 ? -6.287 30.191 -12.677 1.00 12.31 224 THR A O 1
ATOM 1133 N N . ASP A 1 172 ? -7.219 30.006 -10.619 1.00 10.95 225 ASP A N 1
ATOM 1134 C CA . ASP A 1 172 ? -8.263 31.005 -10.839 1.00 11.66 225 ASP A CA 1
ATOM 1135 C C . ASP A 1 172 ? -8.537 31.718 -9.522 1.00 11.50 225 ASP A C 1
ATOM 1136 O O . ASP A 1 172 ? -8.321 31.165 -8.455 1.00 11.72 225 ASP A O 1
ATOM 1141 N N . PRO A 1 173 ? -9.114 32.934 -9.579 1.00 11.38 226 PRO A N 1
ATOM 1142 C CA . PRO A 1 173 ? -9.557 33.584 -8.357 1.00 11.53 226 PRO A CA 1
ATOM 1143 C C . PRO A 1 173 ? -10.633 32.770 -7.649 1.00 11.00 226 PRO A C 1
ATOM 1144 O O . PRO A 1 173 ? -11.528 32.211 -8.286 1.00 11.84 226 PRO A O 1
ATOM 1148 N N . GLU A 1 174 ? -10.540 32.733 -6.328 1.00 11.41 227 GLU A N 1
ATOM 1149 C CA . GLU A 1 174 ? -11.573 32.091 -5.523 1.00 12.51 227 GLU A CA 1
ATOM 1150 C C . GLU A 1 174 ? -12.820 32.955 -5.489 1.00 12.98 227 GLU A C 1
ATOM 1151 O O . GLU A 1 174 ? -12.738 34.155 -5.465 1.00 12.85 227 GLU A O 1
ATOM 1157 N N . ILE A 1 175 ? -13.963 32.297 -5.469 1.00 13.46 228 ILE A N 1
ATOM 1158 C CA . ILE A 1 175 ? -15.259 32.945 -5.266 1.00 14.90 228 ILE A CA 1
ATOM 1159 C C . ILE A 1 175 ? -15.426 33.187 -3.771 1.00 15.42 228 ILE A C 1
ATOM 1160 O O . ILE A 1 175 ? -15.207 32.265 -2.974 1.00 15.60 228 ILE A O 1
ATOM 1165 N N . LEU A 1 176 ? -15.760 34.418 -3.394 1.00 15.71 229 LEU A N 1
ATOM 1166 C CA . LEU A 1 176 ? -15.925 34.825 -1.993 1.00 17.45 229 LEU A CA 1
ATOM 1167 C C . LEU A 1 176 ? -17.259 35.541 -1.870 1.00 16.86 229 LEU A C 1
ATOM 1168 O O .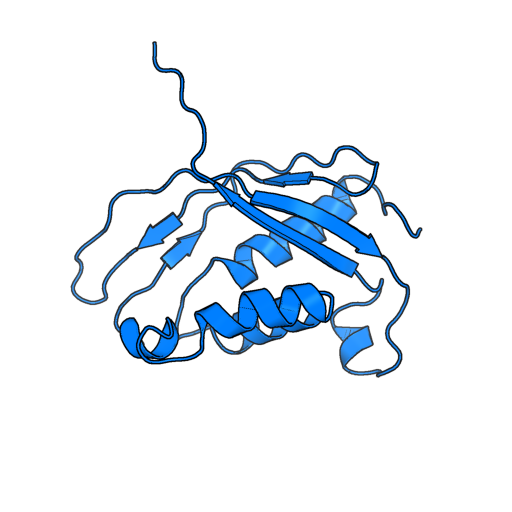 LEU A 1 176 ? -17.423 36.647 -2.363 1.00 16.91 229 LEU A O 1
ATOM 1173 N N . LEU A 1 177 ? -18.234 34.858 -1.272 1.00 16.35 230 LEU A N 1
ATOM 1174 C CA . LEU A 1 177 ? -19.597 35.378 -1.121 1.00 17.12 230 LEU A CA 1
ATOM 1175 C C . LEU A 1 177 ? -19.749 35.997 0.266 1.00 18.51 230 LEU A C 1
ATOM 1176 O O . LEU A 1 177 ? -20.044 35.298 1.231 1.00 20.09 230 LEU A O 1
ATOM 1181 N N . ASN A 1 178 ? -19.579 37.313 0.355 1.00 18.73 231 ASN A N 1
ATOM 1182 C CA . ASN A 1 178 ? -19.544 38.017 1.636 1.00 21.14 231 ASN A CA 1
ATOM 1183 C C . ASN A 1 178 ? -20.926 38.223 2.218 1.00 20.69 231 ASN A C 1
ATOM 1184 O O . ASN A 1 178 ? -21.893 38.460 1.499 1.00 19.52 231 ASN A O 1
ATOM 1189 N N . ASN A 1 179 ? -21.023 38.150 3.538 1.00 22.18 232 ASN A N 1
ATOM 1190 C CA . ASN A 1 179 ? -22.265 38.467 4.226 1.00 24.26 232 ASN A CA 1
ATOM 1191 C C . ASN A 1 179 ? -21.983 39.332 5.440 1.00 26.36 232 ASN A C 1
ATOM 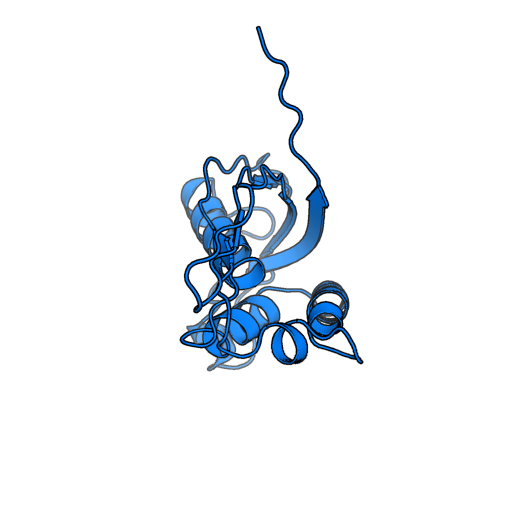1192 O O . ASN A 1 179 ? -20.836 39.673 5.705 1.00 29.20 232 ASN A O 1
#

Sequence (144 aa):
HETSYGEVVDRYWLNQYVLNRETYDYYDTIIQLNYDTTALLSTAAVQQEFYKIYEGEDARDKVLSSNKARRITVKVRSIQQPNGRGQQATVRRFTTTQQHDSTGAVGVKQHQQIIATIGYTYVGAPMKSSSDRLLNPLGFQVTSYRTDPEILLNN

B-factor: mean 15.44, std 7.41, range [7.73, 54.03]

Radius of gyration: 15.75 Å; Cα contacts (8 Å, |Δi|>4): 294; chains: 1; bounding box: 40×45×27 Å

Nearest PDB structures (foldseek):
  4jf8-assembly1_A-2  TM=1.007E+00  e=1.164E-30  Bartonella birtlesii
  8rtd-assembly1_S  TM=9.532E-01  e=3.786E-21  Escherichia coli
  7q1v-assembly1_D  TM=9.597E-01  e=6.981E-21  Escherichia coli
  7o41-assembly1_E-5  TM=9.463E-01  e=4.279E-21  Escherichia coli
  8rta-assembly1_G  TM=9.412E-01  e=4.549E-21  Escherichia coli

Solvent-accessible surface area: 8444 Å² total; per-residue (Å²): 95,62,71,33,86,36,91,123,57,1,78,125,17,0,50,39,0,0,62,25,19,24,30,0,24,125,106,52,34,128,124,18,66,72,29,0,13,42,0,1,34,73,69,3,45,101,96,3,50,131,51,33,97,62,100,125,6,68,65,72,95,26,42,72,124,7,114,27,74,18,55,42,80,28,16,97,24,76,45,185,4,84,4,57,0,86,0,26,11,59,63,76,48,76,124,54,57,83,33,121,40,91,73,33,31,0,61,1,6,8,37,7,103,33,69,27,183,122,71,64,43,92,151,124,4,66,48,1,0,31,0,63,60,21,143,47,47,117,30,140,95,155,145,207

InterPro domains:
  IPR007430 Bacterial virulence protein VirB8-like [PF04335] (24-227)
  IPR032710 NTF2-like domain superfamily [SSF54427] (92-228)

Secondary structure (DSSP, 8-state):
--S-S-HHHHHHHHHHHHHHHH-B-TTTHHHHHHHHHHTB-HHHHHHHHHTTSSTT-HHHHHTTSEEEEEEEEEEEE-SSSEEEEEEEEEEEETTS-B---EEEEEEEEEEE--S-SSHHHHHH-TT-EEEEEEEEEEPP----

CATH classification: 3.10.450.230